Protein AF-A0A8K0GCI8-F1 (afdb_monomer_lite)

Organism: Ignelater luminosus (NCBI:txid2038154)

pLDDT: mean 89.88, std 12.25, range [42.22, 98.5]

Radius of gyration: 34.24 Å; chains: 1; bounding box: 60×87×83 Å

Sequence (168 aa):
MEEDDNELDPRIQIELEKLNTATDEINKLEIELDEANTTFRMILNESTRRLKVLSKKLGGCIERARPYYEAVEIAKKAQQECQRAAVIFQRANEIHAAAKETVALAEQRFMSNKHEWQFDNAWQEMLNHATIKVMEAENQKAESGREHQKRATLFNAAEQKVCMFTFS

InterPro domains:
  IPR007940 SH3-binding 5 [PF05276] (7-163)
  IPR007940 SH3-binding 5 [PTHR19423] (5-163)

Structure (mmCIF, N/CA/C/O backbone):
data_AF-A0A8K0GCI8-F1
#
_entry.id   AF-A0A8K0GCI8-F1
#
loop_
_atom_site.group_PDB
_atom_site.id
_atom_site.type_symbol
_atom_site.label_atom_id
_atom_site.label_alt_id
_atom_site.label_comp_id
_atom_site.label_asym_id
_atom_site.label_entity_id
_atom_site.label_seq_id
_atom_site.pdbx_PDB_ins_code
_atom_site.Cartn_x
_atom_site.Cartn_y
_atom_site.Cartn_z
_atom_site.occupancy
_atom_site.B_iso_or_equiv
_atom_site.auth_seq_id
_atom_site.auth_comp_id
_atom_site.auth_asym_id
_atom_site.auth_atom_id
_atom_site.pdbx_PDB_model_num
ATOM 1 N N . MET A 1 1 ? 16.063 67.998 36.746 1.00 42.22 1 MET A N 1
ATOM 2 C CA . MET A 1 1 ? 15.942 67.496 35.367 1.00 42.22 1 MET A CA 1
ATOM 3 C C . MET A 1 1 ? 16.614 66.142 35.368 1.00 42.22 1 MET A C 1
ATOM 5 O O . MET A 1 1 ? 17.816 66.072 35.184 1.00 42.22 1 MET A O 1
ATOM 9 N N . GLU A 1 2 ? 15.852 65.115 35.723 1.00 48.16 2 GLU A N 1
ATOM 10 C CA . GLU A 1 2 ? 16.235 63.711 35.555 1.00 48.16 2 GLU A CA 1
ATOM 11 C C . GLU A 1 2 ? 15.194 63.130 34.599 1.00 48.16 2 GLU A C 1
ATOM 13 O O . GLU A 1 2 ? 14.208 62.528 35.005 1.00 48.16 2 GLU A O 1
ATOM 18 N N . GLU A 1 3 ? 15.354 63.458 33.323 1.00 49.09 3 GLU A N 1
ATOM 19 C CA . GLU A 1 3 ? 14.625 62.846 32.216 1.00 49.09 3 GLU A CA 1
ATOM 20 C C . GLU A 1 3 ? 15.692 62.424 31.210 1.00 49.09 3 GLU A C 1
ATOM 22 O O . GLU A 1 3 ? 15.994 63.191 30.305 1.00 49.09 3 GLU A O 1
ATOM 27 N N . ASP A 1 4 ? 16.349 61.283 31.446 1.00 47.62 4 ASP A N 1
ATOM 28 C CA . ASP A 1 4 ? 17.069 60.585 30.363 1.00 47.62 4 ASP A CA 1
ATOM 29 C C . ASP A 1 4 ? 17.417 59.103 30.632 1.00 47.62 4 ASP A C 1
ATOM 31 O O . ASP A 1 4 ? 18.066 58.474 29.809 1.00 47.62 4 ASP A O 1
ATOM 35 N N . ASP A 1 5 ? 16.983 58.498 31.749 1.00 51.06 5 ASP A N 1
ATOM 36 C CA . ASP A 1 5 ? 17.323 57.091 32.073 1.00 51.06 5 ASP A CA 1
ATOM 37 C C . ASP A 1 5 ? 16.192 56.080 31.776 1.00 51.06 5 ASP A C 1
ATOM 39 O O . ASP A 1 5 ? 16.281 54.913 32.151 1.00 51.06 5 ASP A O 1
ATOM 43 N N . ASN A 1 6 ? 15.117 56.500 31.095 1.00 56.69 6 ASN A N 1
ATOM 44 C CA . ASN A 1 6 ? 13.926 55.663 30.857 1.00 56.69 6 ASN A CA 1
ATOM 45 C C . ASN A 1 6 ? 13.646 55.320 29.383 1.00 56.69 6 ASN A C 1
ATOM 47 O O . ASN A 1 6 ? 12.611 54.714 29.097 1.00 56.69 6 ASN A O 1
ATOM 51 N N . GLU A 1 7 ? 14.529 55.658 28.443 1.00 63.38 7 GLU A N 1
ATOM 52 C CA . GLU A 1 7 ? 14.345 55.265 27.042 1.00 63.38 7 GLU A CA 1
ATOM 53 C C . GLU A 1 7 ? 15.055 53.927 26.779 1.00 63.38 7 GLU A C 1
ATOM 55 O O . GLU A 1 7 ? 16.265 53.853 26.569 1.00 63.38 7 GLU A O 1
ATOM 60 N N . LEU A 1 8 ? 14.294 52.828 26.866 1.00 64.81 8 LEU A N 1
ATOM 61 C CA . LEU A 1 8 ? 14.757 51.499 26.456 1.00 64.81 8 LEU A CA 1
ATOM 62 C C . LEU A 1 8 ? 15.252 51.556 25.003 1.00 64.81 8 LEU A C 1
ATOM 64 O O . LEU A 1 8 ? 14.552 52.085 24.141 1.00 64.81 8 LEU A O 1
ATOM 68 N N . ASP A 1 9 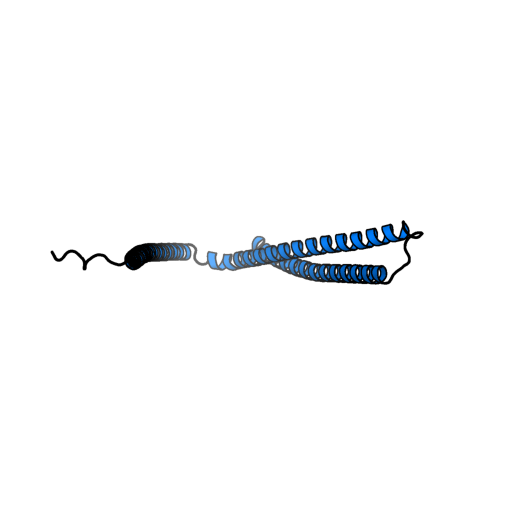? 16.423 50.966 24.722 1.00 82.81 9 ASP A N 1
ATOM 69 C CA . ASP A 1 9 ? 16.937 50.838 23.350 1.00 82.81 9 ASP A CA 1
ATOM 70 C C . ASP A 1 9 ? 15.818 50.278 22.446 1.00 82.81 9 ASP A C 1
ATOM 72 O O . ASP A 1 9 ? 15.274 49.206 22.752 1.00 82.81 9 ASP A O 1
ATOM 76 N N . PRO A 1 10 ? 15.477 50.952 21.331 1.00 84.88 10 PRO A N 1
ATOM 77 C CA . PRO A 1 10 ? 14.396 50.534 20.442 1.00 84.88 10 PRO A CA 1
ATOM 78 C C . PRO A 1 10 ? 14.485 49.068 19.996 1.00 84.88 10 PRO A C 1
ATOM 80 O O . PRO A 1 10 ? 13.467 48.426 19.748 1.00 84.88 10 PRO A O 1
ATOM 83 N N . ARG A 1 11 ? 15.693 48.494 19.915 1.00 86.75 11 ARG A N 1
ATOM 84 C CA . ARG A 1 11 ? 15.887 47.070 19.597 1.00 86.75 11 ARG A CA 1
ATOM 85 C C . ARG A 1 11 ? 15.437 46.157 20.732 1.00 86.75 11 ARG A C 1
ATOM 87 O O . ARG A 1 11 ? 14.829 45.127 20.467 1.00 86.75 11 ARG A O 1
ATOM 94 N N . ILE A 1 12 ? 15.717 46.532 21.980 1.00 87.38 12 ILE A N 1
ATOM 95 C CA . ILE A 1 12 ? 15.275 45.789 23.167 1.00 87.38 12 ILE A CA 1
ATOM 96 C C . ILE A 1 12 ? 13.749 45.850 23.266 1.00 87.38 12 ILE A C 1
ATOM 98 O O . ILE A 1 12 ? 13.118 44.830 23.527 1.00 87.38 12 ILE A O 1
ATOM 102 N N . GLN A 1 13 ? 13.151 47.008 22.978 1.00 88.81 13 GLN A N 1
ATOM 103 C CA . GLN A 1 13 ? 11.698 47.164 22.959 1.00 88.81 13 GLN A CA 1
ATOM 104 C C . GLN A 1 13 ? 11.025 46.242 21.928 1.00 88.81 13 GLN A C 1
ATOM 106 O O . GLN A 1 13 ? 10.083 45.532 22.274 1.00 88.81 13 GLN A O 1
ATOM 111 N N . ILE A 1 14 ? 11.552 46.172 20.700 1.00 91.31 14 ILE A N 1
ATOM 112 C CA . ILE A 1 14 ? 11.028 45.279 19.650 1.00 91.31 14 ILE A CA 1
ATOM 113 C C . ILE A 1 14 ? 11.101 43.804 20.072 1.00 91.31 14 ILE A C 1
ATOM 115 O O . ILE A 1 14 ? 10.159 43.045 19.844 1.00 91.31 14 ILE A O 1
ATOM 119 N N . GLU A 1 15 ? 12.210 43.366 20.672 1.00 93.50 15 GLU A N 1
ATOM 120 C CA . GLU A 1 15 ? 12.342 41.970 21.110 1.00 93.50 15 GLU A CA 1
ATOM 121 C C . GLU A 1 15 ? 11.429 41.641 22.302 1.00 93.50 15 GLU A C 1
ATOM 123 O O . GLU A 1 15 ? 10.885 40.539 22.366 1.00 93.50 15 GLU A O 1
ATOM 128 N N . LEU A 1 16 ? 11.182 42.595 23.206 1.00 93.94 16 LEU A N 1
ATOM 129 C CA . LEU A 1 16 ? 10.203 42.436 24.287 1.00 93.94 16 LEU A CA 1
ATOM 130 C C . LEU A 1 16 ? 8.766 42.349 23.754 1.00 93.94 16 LEU A C 1
ATOM 132 O O . LEU A 1 16 ? 7.991 41.521 24.227 1.00 93.94 16 LEU A O 1
ATOM 136 N N . GLU A 1 17 ? 8.411 43.142 22.742 1.00 94.75 17 GLU A N 1
ATOM 137 C CA . GLU A 1 17 ? 7.105 43.052 22.075 1.00 94.75 17 GLU A CA 1
ATOM 138 C C . GLU A 1 17 ? 6.907 41.692 21.392 1.00 94.75 17 GLU A C 1
ATOM 140 O O . GLU A 1 17 ? 5.842 41.080 21.522 1.00 94.75 17 GLU A O 1
ATOM 145 N N . LYS A 1 18 ? 7.946 41.167 20.729 1.00 95.69 18 LYS A N 1
ATOM 146 C CA . LYS A 1 18 ? 7.925 39.809 20.161 1.00 95.69 18 LYS A CA 1
ATOM 147 C C . LYS A 1 18 ? 7.781 38.741 21.239 1.00 95.69 18 LYS A C 1
ATOM 149 O O . LYS A 1 18 ? 7.009 37.807 21.050 1.00 95.69 18 LYS A O 1
ATOM 154 N N . LEU A 1 19 ? 8.498 38.871 22.358 1.00 96.62 19 LEU A N 1
ATOM 155 C CA . LEU A 1 19 ? 8.414 37.926 23.471 1.00 96.62 19 LEU A CA 1
ATOM 156 C C . LEU A 1 19 ? 7.010 37.911 24.085 1.00 96.62 19 LEU A C 1
ATOM 158 O O . LEU A 1 19 ? 6.462 36.836 24.323 1.00 96.62 19 LEU A O 1
ATOM 162 N N . ASN A 1 20 ? 6.416 39.085 24.302 1.00 95.69 20 ASN A N 1
ATOM 163 C CA . ASN A 1 20 ? 5.051 39.201 24.810 1.00 95.69 20 ASN A CA 1
ATOM 164 C C . ASN A 1 20 ? 4.049 38.582 23.828 1.00 95.69 20 ASN A C 1
ATOM 166 O O . ASN A 1 20 ? 3.241 37.754 24.234 1.00 95.69 20 ASN A O 1
ATOM 170 N N . THR A 1 21 ? 4.179 38.881 22.531 1.00 97.38 21 THR A N 1
ATOM 171 C CA . THR A 1 21 ? 3.330 38.289 21.481 1.00 97.38 21 THR A CA 1
ATOM 172 C C . THR A 1 21 ? 3.443 36.763 21.463 1.00 97.38 21 THR A C 1
ATOM 174 O O . THR A 1 21 ? 2.433 36.067 21.470 1.00 97.38 21 THR A O 1
ATOM 177 N N . ALA A 1 22 ? 4.666 36.226 21.502 1.00 97.44 22 ALA A N 1
ATOM 178 C CA . ALA A 1 22 ? 4.895 34.785 21.545 1.00 97.44 22 ALA A CA 1
ATOM 179 C C . ALA A 1 22 ? 4.334 34.148 22.828 1.00 97.44 22 ALA A C 1
ATOM 181 O O . ALA A 1 22 ? 3.818 33.036 22.789 1.00 97.44 22 ALA A O 1
ATOM 182 N N . THR A 1 23 ? 4.403 34.850 23.961 1.00 98.00 23 THR A N 1
ATOM 183 C CA . THR A 1 23 ? 3.828 34.385 25.232 1.00 98.00 23 THR A CA 1
ATOM 184 C C . THR A 1 23 ? 2.303 34.315 25.152 1.00 98.00 23 THR A C 1
ATOM 186 O O . THR A 1 23 ? 1.715 33.316 25.562 1.00 98.00 23 THR A O 1
ATOM 189 N N . ASP A 1 24 ? 1.659 35.325 24.567 1.00 97.81 24 ASP A N 1
ATOM 190 C CA . ASP A 1 24 ? 0.212 35.329 24.341 1.00 97.81 24 ASP A CA 1
ATOM 191 C C . ASP A 1 24 ? -0.216 34.212 23.377 1.00 97.81 24 ASP A C 1
ATOM 193 O O . ASP A 1 24 ? -1.222 33.538 23.611 1.00 97.81 24 ASP A O 1
ATOM 197 N N . GLU A 1 25 ? 0.569 33.963 22.324 1.00 98.12 25 GLU A N 1
ATOM 198 C CA . GLU A 1 25 ? 0.350 32.845 21.402 1.00 98.12 25 GLU A CA 1
ATOM 199 C C . GLU A 1 25 ? 0.479 31.486 22.098 1.00 98.12 25 GLU A C 1
ATOM 201 O O . GLU A 1 25 ? -0.372 30.621 21.892 1.00 98.12 25 GLU A O 1
ATOM 206 N N . ILE A 1 26 ? 1.494 31.300 22.950 1.00 98.19 26 ILE A N 1
ATOM 207 C CA . ILE A 1 26 ? 1.668 30.073 23.740 1.00 98.19 26 ILE A CA 1
ATOM 208 C C . ILE A 1 26 ? 0.455 29.856 24.643 1.00 98.19 26 ILE A C 1
ATOM 210 O O . ILE A 1 26 ? -0.169 28.800 24.568 1.00 98.19 26 ILE A O 1
ATOM 214 N N . ASN A 1 27 ? 0.069 30.866 25.427 1.00 97.75 27 ASN A N 1
ATOM 215 C CA . ASN A 1 27 ? -1.073 30.771 26.338 1.00 97.75 27 ASN A CA 1
ATOM 216 C C . ASN A 1 27 ? -2.367 30.429 25.585 1.00 97.75 27 ASN A C 1
ATOM 218 O O . ASN A 1 27 ? -3.168 29.609 26.035 1.00 97.75 27 ASN A O 1
ATOM 222 N N . LYS A 1 28 ? -2.572 31.034 24.411 1.00 98.38 28 LYS A N 1
ATOM 223 C CA . LYS A 1 28 ? -3.721 30.734 23.556 1.00 98.38 28 LYS A CA 1
ATOM 224 C C . LYS A 1 28 ? -3.701 29.283 23.070 1.00 98.38 28 LYS A C 1
ATOM 226 O O . LYS A 1 28 ? -4.722 28.605 23.159 1.00 98.38 28 LYS A O 1
ATOM 231 N N . LEU A 1 29 ? -2.564 28.804 22.566 1.00 98.38 29 LEU A N 1
ATOM 232 C CA . LEU A 1 29 ? -2.425 27.427 22.085 1.00 98.38 29 LEU A CA 1
ATOM 233 C C . LEU A 1 29 ? -2.590 26.401 23.211 1.00 98.38 29 LEU A C 1
ATOM 235 O O . LEU A 1 29 ? -3.149 25.333 22.975 1.00 98.38 29 LEU A O 1
ATOM 239 N N . GLU A 1 30 ? -2.143 26.715 24.427 1.00 98.44 30 GLU A N 1
ATOM 240 C CA . GLU A 1 30 ? -2.360 25.869 25.605 1.00 98.44 30 GLU A CA 1
ATOM 241 C C . GLU A 1 30 ? -3.852 25.725 25.926 1.00 98.44 30 GLU A C 1
ATOM 243 O O . GLU A 1 30 ? -4.332 24.606 26.112 1.00 98.44 30 GLU A O 1
ATOM 248 N N . ILE A 1 31 ? -4.608 26.828 25.895 1.00 98.31 31 ILE A N 1
ATOM 249 C CA . ILE A 1 31 ? -6.065 26.804 26.091 1.00 98.31 31 ILE A CA 1
ATOM 250 C C . ILE A 1 31 ? -6.745 25.982 24.989 1.00 98.31 31 ILE A C 1
ATOM 252 O O . ILE A 1 31 ? -7.542 25.092 25.288 1.00 98.31 31 ILE A O 1
ATOM 256 N N . GLU A 1 32 ? -6.410 26.228 23.720 1.00 98.38 32 GLU A N 1
ATOM 257 C CA . GLU A 1 32 ? -6.982 25.483 22.589 1.00 98.38 32 GLU A CA 1
ATOM 258 C C . GLU A 1 32 ? -6.671 23.979 22.680 1.00 98.38 32 GLU A C 1
ATOM 260 O O . GLU A 1 32 ? -7.531 23.137 22.398 1.00 98.38 32 GLU A O 1
ATOM 265 N N . LEU A 1 33 ? -5.461 23.618 23.116 1.00 98.44 33 LEU A N 1
ATOM 266 C CA . LEU A 1 33 ? -5.058 22.232 23.331 1.00 98.44 33 LEU A CA 1
ATOM 267 C C . LEU A 1 33 ? -5.863 21.577 24.460 1.00 98.44 33 LEU A C 1
ATOM 269 O O . LEU A 1 33 ? -6.310 20.435 24.311 1.00 98.44 33 LEU A O 1
ATOM 273 N N . ASP A 1 34 ? -6.067 22.273 25.575 1.00 98.44 34 ASP A N 1
ATOM 274 C CA . ASP A 1 34 ? -6.846 21.769 26.706 1.00 98.44 34 ASP A CA 1
ATOM 275 C C . ASP A 1 34 ? -8.329 21.597 26.354 1.00 98.44 34 ASP A C 1
ATOM 277 O O . ASP A 1 34 ? -8.939 20.571 26.692 1.00 98.44 34 ASP A O 1
ATOM 281 N N . GLU A 1 35 ? -8.905 22.534 25.604 1.00 98.25 35 GLU A N 1
ATOM 282 C CA . GLU A 1 35 ? -10.265 22.430 25.072 1.00 98.25 35 GLU A CA 1
ATOM 283 C C . GLU A 1 35 ? -10.403 21.251 24.097 1.00 98.25 35 GLU A C 1
ATOM 285 O O . GLU A 1 35 ? -11.338 20.442 24.213 1.00 98.25 35 GLU A O 1
ATOM 290 N N . ALA A 1 36 ? -9.450 21.089 23.174 1.00 98.38 36 ALA A N 1
ATOM 291 C CA . ALA A 1 36 ? -9.422 19.979 22.226 1.00 98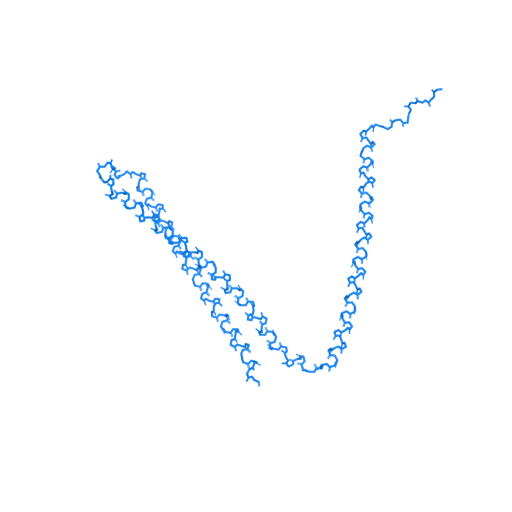.38 36 ALA A CA 1
ATOM 292 C C . ALA A 1 36 ? -9.278 18.627 22.941 1.00 98.38 36 ALA A C 1
ATOM 294 O O . ALA A 1 36 ? -10.010 17.679 22.641 1.00 98.38 36 ALA A O 1
ATOM 295 N N . ASN A 1 37 ? -8.393 18.536 23.935 1.00 98.38 37 ASN A N 1
ATOM 296 C CA . ASN A 1 37 ? -8.198 17.333 24.742 1.00 98.38 37 ASN A CA 1
ATOM 297 C C . ASN A 1 37 ? -9.439 16.987 25.567 1.00 98.38 37 ASN A C 1
ATOM 299 O O . ASN A 1 37 ? -9.826 15.816 25.649 1.00 98.38 37 ASN A O 1
ATOM 303 N N . THR A 1 38 ? -10.086 17.987 26.162 1.00 98.44 38 THR A N 1
ATOM 304 C CA . THR A 1 38 ? -11.330 17.805 26.918 1.00 98.44 38 THR A CA 1
ATOM 305 C C . THR A 1 38 ? -12.437 17.287 26.007 1.00 98.44 38 THR A C 1
ATOM 307 O O . THR A 1 38 ? -13.088 16.284 26.320 1.00 98.44 38 THR A O 1
ATOM 310 N N . THR A 1 39 ? -12.588 17.899 24.834 1.00 98.38 39 THR A N 1
ATOM 311 C CA . THR A 1 39 ? -13.557 17.487 23.814 1.00 98.38 39 THR A CA 1
ATOM 312 C C . THR A 1 39 ? -13.284 16.064 23.329 1.00 98.38 39 THR A C 1
ATOM 314 O O . THR A 1 39 ? -14.194 15.232 23.300 1.00 98.38 39 THR A O 1
ATOM 317 N N . PHE A 1 40 ? -12.025 15.732 23.032 1.00 98.31 40 PHE A N 1
ATOM 318 C CA . PHE A 1 40 ? -11.616 14.386 22.634 1.00 98.31 40 PHE A CA 1
ATOM 319 C C . PHE A 1 40 ? -11.973 13.345 23.701 1.00 98.31 40 PHE A C 1
ATOM 321 O O . PHE A 1 40 ? -12.593 12.326 23.390 1.00 98.31 40 PHE A O 1
ATOM 328 N N . ARG A 1 41 ? -11.645 13.608 24.974 1.00 98.50 41 ARG A N 1
ATOM 329 C CA . ARG A 1 41 ? -11.972 12.707 26.092 1.00 98.50 41 ARG A CA 1
ATOM 330 C C . ARG A 1 41 ? -13.478 12.518 26.246 1.00 98.50 41 ARG A C 1
ATOM 332 O O . ARG A 1 41 ? -13.930 11.392 26.460 1.00 98.50 41 ARG A O 1
ATOM 339 N N . MET A 1 42 ? -14.258 13.590 26.120 1.00 98.31 42 MET A N 1
ATOM 340 C CA . MET A 1 42 ? -15.719 13.529 26.180 1.00 98.31 42 MET A CA 1
ATOM 341 C C . MET A 1 42 ? -16.285 12.648 25.058 1.00 98.31 42 MET A C 1
ATOM 343 O O . MET A 1 42 ? -17.025 11.702 25.342 1.00 98.31 42 MET A O 1
ATOM 347 N N . ILE A 1 43 ? -15.881 12.892 23.807 1.00 98.25 43 ILE A N 1
ATOM 348 C CA . ILE A 1 43 ? -16.325 12.124 22.633 1.00 98.25 43 ILE A CA 1
ATOM 349 C C . ILE A 1 43 ? -15.907 10.656 22.747 1.00 98.25 43 ILE A C 1
ATOM 351 O O . ILE A 1 43 ? -16.708 9.762 22.457 1.00 98.25 43 ILE A O 1
ATOM 355 N N . LEU A 1 44 ? -14.680 10.381 23.195 1.00 98.19 44 LEU A N 1
ATOM 356 C CA . LEU A 1 44 ? -14.174 9.023 23.386 1.00 98.19 44 LEU A CA 1
ATOM 357 C C . LEU A 1 44 ? -15.009 8.262 24.421 1.00 98.19 44 LEU A C 1
ATOM 359 O O . LEU A 1 44 ? -15.428 7.126 24.172 1.00 98.19 44 LEU A O 1
ATOM 363 N N . ASN A 1 45 ? -15.285 8.889 25.566 1.00 98.25 45 ASN A N 1
ATOM 364 C CA . ASN A 1 45 ? -16.087 8.298 26.633 1.00 98.25 45 ASN A CA 1
ATOM 365 C C . ASN A 1 45 ? -17.524 8.035 26.177 1.00 98.25 45 ASN A C 1
ATOM 367 O O . ASN A 1 45 ? -18.061 6.944 26.398 1.00 98.25 45 ASN A O 1
ATOM 371 N N . GLU A 1 46 ? -18.140 9.007 25.506 1.00 97.94 46 GLU A N 1
ATOM 372 C CA . GLU A 1 46 ? -19.490 8.870 24.976 1.00 97.94 46 GLU A CA 1
ATOM 373 C C . GLU A 1 46 ? -19.575 7.763 23.918 1.00 97.94 46 GLU A C 1
ATOM 375 O O . GLU A 1 46 ? -20.427 6.874 24.015 1.00 97.94 46 GLU A O 1
ATOM 380 N N . SER A 1 47 ? -18.662 7.763 22.948 1.00 97.88 47 SER A N 1
ATOM 381 C CA . SER A 1 47 ? -18.599 6.756 21.884 1.00 97.88 47 SER A CA 1
ATOM 382 C C . SER A 1 47 ? -18.387 5.360 22.463 1.00 97.88 47 SER A C 1
ATOM 384 O O . SER A 1 47 ? -19.113 4.427 22.123 1.00 97.88 47 SER A O 1
ATOM 386 N N . THR A 1 48 ? -17.470 5.221 23.425 1.00 97.69 48 THR A N 1
ATOM 387 C CA . THR A 1 48 ? -17.217 3.956 24.128 1.00 97.69 48 THR A CA 1
ATOM 388 C C . THR A 1 48 ? -18.457 3.475 24.880 1.00 97.69 48 THR A C 1
ATOM 390 O O . THR A 1 48 ? -18.800 2.291 24.827 1.00 97.69 48 THR A O 1
ATOM 393 N N . ARG A 1 49 ? -19.172 4.375 25.569 1.00 97.50 49 ARG A N 1
ATOM 394 C CA . ARG A 1 49 ? -20.422 4.038 26.263 1.00 97.50 49 ARG A CA 1
ATOM 395 C C . ARG A 1 49 ? -21.489 3.565 25.276 1.00 97.50 49 ARG A C 1
ATOM 397 O O . ARG A 1 49 ? -22.110 2.528 25.519 1.00 97.50 49 ARG A O 1
ATOM 404 N N . ARG A 1 50 ? -21.686 4.284 24.168 1.00 96.94 50 ARG A N 1
ATOM 405 C CA . ARG A 1 50 ? -22.643 3.921 23.109 1.00 96.94 50 ARG A CA 1
ATOM 406 C C . ARG A 1 50 ? -22.305 2.554 22.504 1.00 96.94 50 ARG A C 1
ATOM 408 O O . ARG A 1 50 ? -23.188 1.701 22.420 1.00 96.94 50 ARG A O 1
ATOM 415 N N . LEU A 1 51 ? -21.032 2.300 22.191 1.00 94.50 51 LEU A N 1
ATOM 416 C CA . LEU A 1 51 ? -20.556 1.008 21.685 1.00 94.50 51 LEU A CA 1
ATOM 417 C C . LEU A 1 51 ? -20.810 -0.134 22.673 1.00 94.50 51 LEU A C 1
ATOM 419 O O . LEU A 1 51 ? -21.313 -1.179 22.270 1.00 94.50 51 LEU A O 1
ATOM 423 N N . LYS A 1 52 ? -20.550 0.062 23.973 1.00 94.06 52 LYS A N 1
ATOM 424 C CA . LYS A 1 52 ? -20.847 -0.948 25.006 1.00 94.06 52 LYS A CA 1
ATOM 425 C C . LYS A 1 52 ? -22.338 -1.286 25.073 1.00 94.06 52 LYS A C 1
ATOM 427 O O . LYS A 1 52 ? -22.693 -2.454 25.216 1.00 94.06 52 LYS A O 1
ATOM 432 N N . VAL A 1 53 ? -23.215 -0.285 24.971 1.00 95.31 53 VAL A N 1
ATOM 433 C CA . VAL A 1 53 ? -24.672 -0.504 24.960 1.00 95.31 53 VAL A CA 1
ATOM 434 C C . VAL A 1 53 ? -25.097 -1.287 23.717 1.00 95.31 53 VAL A C 1
ATOM 436 O O . VAL A 1 53 ? -25.859 -2.245 23.839 1.00 95.31 53 VAL A O 1
ATOM 439 N N . LEU A 1 54 ? -24.594 -0.919 22.537 1.00 92.19 54 LEU A N 1
ATOM 440 C CA . LEU A 1 54 ? -24.890 -1.619 21.283 1.00 92.19 54 LEU A CA 1
ATOM 441 C C . LEU A 1 54 ? -24.361 -3.055 21.290 1.00 92.19 54 LEU A C 1
ATOM 443 O O . LEU A 1 54 ? -25.094 -3.973 20.938 1.00 92.19 54 LEU A O 1
ATOM 447 N N . SER A 1 55 ? -23.133 -3.263 21.764 1.00 90.50 55 SER A N 1
ATOM 448 C CA . SER A 1 55 ? -22.518 -4.587 21.886 1.00 90.50 55 SER A CA 1
ATOM 449 C C . SER A 1 55 ? -23.346 -5.519 22.772 1.00 90.50 55 SER A C 1
ATOM 451 O O . SER A 1 55 ? -23.629 -6.645 22.371 1.00 90.50 55 SER A O 1
ATOM 453 N N . LYS A 1 56 ? -23.841 -5.035 23.921 1.00 91.06 56 LYS A N 1
ATOM 454 C CA . LYS A 1 56 ? -24.749 -5.814 24.780 1.00 91.06 56 LYS A CA 1
ATOM 455 C C . LYS A 1 56 ? -26.076 -6.159 24.096 1.00 91.06 56 LYS A C 1
ATOM 457 O O . LYS A 1 56 ? -26.580 -7.255 24.301 1.00 91.06 56 LYS A O 1
ATOM 462 N N . LYS A 1 57 ? -26.644 -5.238 23.307 1.00 91.81 57 LYS A N 1
ATOM 463 C CA . LYS A 1 57 ? -27.911 -5.455 22.580 1.00 91.81 57 LYS A CA 1
ATOM 464 C C . LYS A 1 57 ? -27.771 -6.473 21.447 1.00 91.81 57 LYS A C 1
ATOM 466 O O . LYS A 1 57 ? -28.667 -7.280 21.243 1.00 91.81 57 LYS A O 1
ATOM 471 N N . LEU A 1 58 ? -26.672 -6.397 20.701 1.00 88.56 58 LEU A N 1
ATOM 472 C CA . LEU A 1 58 ? -26.411 -7.236 19.531 1.00 88.56 58 LEU A CA 1
ATOM 473 C C . LEU A 1 58 ? -25.871 -8.624 19.925 1.00 88.56 58 LEU A C 1
ATOM 475 O O . LEU A 1 58 ? -26.152 -9.618 19.256 1.00 88.56 58 LEU A O 1
ATOM 479 N N . GLY A 1 59 ? -25.141 -8.724 21.040 1.00 86.94 59 GLY A N 1
ATOM 480 C CA . GLY A 1 59 ? -24.655 -9.996 21.569 1.00 86.94 59 GLY A CA 1
ATOM 481 C C . GLY A 1 59 ? -23.823 -10.776 20.543 1.00 86.94 59 GLY A C 1
ATOM 482 O O . GLY A 1 59 ? -22.943 -10.226 19.883 1.00 86.94 59 GLY A O 1
ATOM 483 N N . GLY A 1 60 ? -24.114 -12.070 20.382 1.00 87.94 60 GLY A N 1
ATOM 484 C CA . GLY A 1 60 ? -23.330 -12.978 19.536 1.00 87.94 60 GLY A CA 1
ATOM 485 C C . GLY A 1 60 ? -23.461 -12.775 18.020 1.00 87.94 60 GLY A C 1
ATOM 486 O O . GLY A 1 60 ? -22.750 -13.438 17.267 1.00 87.94 60 GLY A O 1
ATOM 487 N N . CYS A 1 61 ? -24.349 -11.903 17.517 1.00 89.44 61 CYS A N 1
ATOM 488 C CA . CYS A 1 61 ? -24.393 -11.630 16.071 1.00 89.44 61 CYS A CA 1
ATOM 489 C C . CYS A 1 61 ? -23.160 -10.854 15.582 1.00 89.44 61 CYS A C 1
ATOM 491 O O . CYS A 1 61 ? -22.750 -11.055 14.443 1.00 89.44 61 CYS A O 1
ATOM 493 N N . ILE A 1 62 ? -22.523 -10.060 16.453 1.00 88.25 62 ILE A N 1
ATOM 494 C CA . ILE A 1 62 ? -21.265 -9.367 16.141 1.00 88.25 62 ILE A CA 1
ATOM 495 C C . ILE A 1 62 ? -20.159 -10.388 15.864 1.00 88.25 62 ILE A C 1
ATOM 497 O O . ILE A 1 62 ? -19.508 -10.314 14.829 1.00 88.25 62 ILE A O 1
ATOM 501 N N . GLU A 1 63 ? -19.992 -11.379 16.743 1.00 87.50 63 GLU A N 1
ATOM 502 C CA . GLU A 1 63 ? -18.956 -12.408 16.579 1.00 87.50 63 GLU A CA 1
ATOM 503 C C . GLU A 1 63 ? -19.198 -13.296 15.355 1.00 87.50 63 GLU A C 1
ATOM 505 O O . GLU A 1 63 ? -18.251 -13.690 14.684 1.00 87.50 63 GLU A O 1
ATOM 510 N N . ARG A 1 64 ? -20.464 -13.554 15.004 1.00 89.62 64 ARG A N 1
ATOM 511 C CA . ARG A 1 64 ? -20.804 -14.297 13.780 1.00 89.62 64 ARG A CA 1
ATOM 512 C C . ARG A 1 64 ? -20.541 -13.502 12.501 1.00 89.62 64 ARG A C 1
ATOM 514 O O . ARG A 1 64 ? -20.156 -14.094 11.501 1.00 89.62 64 ARG A O 1
ATOM 521 N N . ALA A 1 65 ? -20.738 -12.184 12.521 1.00 91.31 65 ALA A N 1
ATOM 522 C CA . ALA A 1 65 ? -20.505 -11.326 11.360 1.00 91.31 65 ALA A CA 1
ATOM 523 C C . ALA A 1 65 ? -19.034 -10.899 11.207 1.00 91.31 65 ALA A C 1
ATOM 525 O O . ALA A 1 65 ? -18.616 -10.519 10.114 1.00 91.31 65 ALA A O 1
ATOM 526 N N . ARG A 1 66 ? -18.237 -10.958 12.282 1.00 91.75 66 ARG A N 1
ATOM 527 C CA . ARG A 1 66 ? -16.830 -10.530 12.309 1.00 91.75 66 ARG A CA 1
ATOM 528 C C . ARG A 1 66 ? -15.979 -11.149 11.181 1.00 91.75 66 ARG A C 1
ATOM 530 O O . ARG A 1 66 ? -15.342 -10.367 10.476 1.00 91.75 66 ARG A O 1
ATOM 537 N N . PRO A 1 67 ? -16.011 -12.472 10.909 1.00 93.62 67 PRO A N 1
ATOM 538 C CA . PRO A 1 67 ? -15.197 -13.070 9.845 1.00 93.62 67 PRO A CA 1
ATOM 539 C C . PRO A 1 67 ? -15.502 -12.521 8.445 1.00 93.62 67 PRO A C 1
ATOM 541 O O . PRO A 1 67 ? -14.589 -12.373 7.633 1.00 93.62 67 PRO A O 1
ATOM 544 N N . TYR A 1 68 ? -16.768 -12.183 8.170 1.00 94.62 68 TYR A N 1
ATOM 545 C CA . TYR A 1 68 ? -17.169 -11.557 6.909 1.00 94.62 68 TYR A CA 1
ATOM 546 C C . TYR A 1 68 ? -16.540 -10.169 6.763 1.00 94.62 68 TYR A C 1
ATOM 548 O O . TYR A 1 68 ? -15.884 -9.892 5.762 1.00 94.62 68 TYR A O 1
ATOM 556 N N . TYR A 1 69 ? -16.687 -9.307 7.773 1.00 95.31 69 TYR A N 1
ATOM 557 C CA . TYR A 1 69 ? -16.138 -7.951 7.717 1.00 95.31 69 TYR A CA 1
ATOM 558 C C . TYR A 1 69 ? -14.605 -7.940 7.671 1.00 95.31 69 TYR A C 1
ATOM 560 O O . TYR A 1 69 ? -14.029 -7.142 6.934 1.00 95.31 69 TYR A O 1
ATOM 568 N N . GLU A 1 70 ? -13.941 -8.858 8.377 1.00 95.25 70 GLU A N 1
ATOM 569 C CA . GLU A 1 70 ? -12.490 -9.049 8.272 1.00 95.25 70 GLU A CA 1
ATOM 570 C C . GLU A 1 70 ? -12.075 -9.481 6.856 1.00 95.25 70 GLU A C 1
ATOM 572 O O . GLU A 1 70 ? -11.107 -8.951 6.306 1.00 95.25 70 GLU A O 1
ATOM 577 N N . ALA A 1 71 ? -12.816 -10.401 6.226 1.00 95.62 71 ALA A N 1
ATOM 578 C CA . ALA A 1 71 ? -12.563 -10.802 4.843 1.00 95.62 71 ALA A CA 1
ATOM 579 C C . ALA A 1 71 ? -12.751 -9.631 3.863 1.00 95.62 71 ALA A C 1
ATOM 581 O O . ALA A 1 71 ? -11.905 -9.436 2.991 1.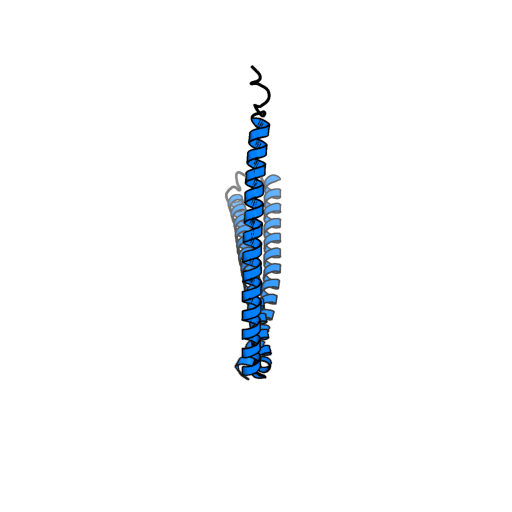00 95.62 71 ALA A O 1
ATOM 582 N N . VAL A 1 72 ? -13.801 -8.820 4.041 1.00 96.69 72 VAL A N 1
ATOM 583 C CA . VAL A 1 72 ? -14.054 -7.615 3.230 1.00 96.69 72 VAL A CA 1
ATOM 584 C C . VAL A 1 72 ? -12.917 -6.606 3.380 1.00 96.69 72 VAL A C 1
ATOM 586 O O . VAL A 1 72 ? -12.465 -6.030 2.391 1.00 96.69 72 VAL A O 1
ATOM 589 N N . GLU A 1 73 ? -12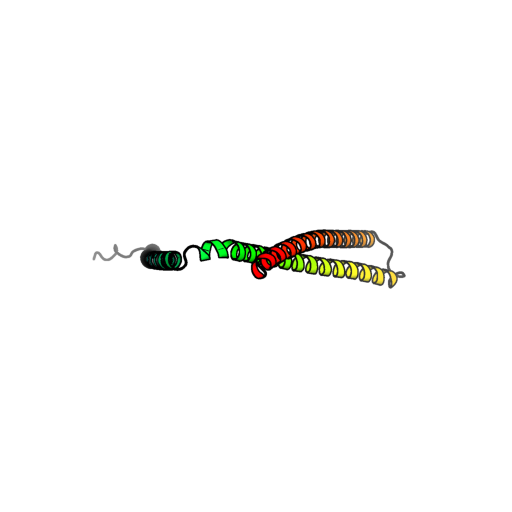.409 -6.399 4.596 1.00 96.81 73 GLU A N 1
ATOM 590 C CA . GLU A 1 73 ? -11.295 -5.478 4.823 1.00 96.81 73 GLU A CA 1
ATOM 591 C C . GLU A 1 73 ? -10.003 -5.964 4.147 1.00 96.81 73 GLU A C 1
ATOM 593 O O . GLU A 1 73 ? -9.286 -5.170 3.530 1.00 96.81 73 GLU A O 1
ATOM 598 N N . ILE A 1 74 ? -9.723 -7.270 4.205 1.00 96.75 74 ILE A N 1
ATOM 599 C CA . ILE A 1 74 ? -8.586 -7.884 3.505 1.00 96.75 74 ILE A CA 1
ATOM 600 C C . ILE A 1 74 ? -8.741 -7.734 1.988 1.00 96.75 74 ILE A C 1
ATOM 602 O O . ILE A 1 74 ? -7.787 -7.325 1.324 1.00 96.75 74 ILE A O 1
ATOM 606 N N . ALA A 1 75 ? -9.924 -8.019 1.440 1.00 96.88 75 ALA A N 1
ATOM 607 C CA . ALA A 1 75 ? -10.192 -7.899 0.010 1.00 96.88 75 ALA A CA 1
ATOM 608 C C . ALA A 1 75 ? -10.036 -6.455 -0.479 1.00 96.88 75 ALA A C 1
ATOM 610 O O . ALA A 1 75 ? -9.353 -6.213 -1.473 1.00 96.88 75 ALA A O 1
ATOM 611 N N . LYS A 1 76 ? -10.538 -5.476 0.284 1.00 97.62 76 LYS A N 1
ATOM 612 C CA . LYS A 1 76 ? -10.361 -4.047 -0.009 1.00 97.62 76 LYS A CA 1
ATOM 613 C C . LYS A 1 76 ? -8.886 -3.635 -0.028 1.00 97.62 76 LYS A C 1
ATOM 615 O O . LYS A 1 76 ? -8.464 -2.920 -0.934 1.00 97.62 76 LYS A O 1
ATOM 620 N N . LYS A 1 77 ? -8.083 -4.097 0.939 1.00 97.50 77 LYS A N 1
ATOM 621 C CA . LYS A 1 77 ? -6.628 -3.849 0.949 1.00 97.50 77 LYS A CA 1
ATOM 622 C C . LYS A 1 77 ? -5.956 -4.495 -0.265 1.00 97.50 77 LYS A C 1
ATOM 624 O O . LYS A 1 77 ? -5.189 -3.836 -0.961 1.00 97.50 77 LYS A O 1
ATOM 629 N N . ALA A 1 78 ? -6.280 -5.753 -0.567 1.00 97.00 78 ALA A N 1
ATOM 630 C CA . ALA A 1 78 ? -5.731 -6.461 -1.721 1.00 97.00 78 ALA A CA 1
ATOM 631 C C . ALA A 1 78 ? -6.102 -5.785 -3.055 1.00 97.00 78 ALA A C 1
ATOM 633 O O . ALA A 1 78 ? -5.253 -5.682 -3.939 1.00 97.00 78 ALA A O 1
ATOM 634 N N . GLN A 1 79 ? -7.324 -5.259 -3.175 1.00 97.56 79 GLN A N 1
ATOM 635 C CA . GLN A 1 79 ? -7.783 -4.489 -4.330 1.00 97.56 79 GLN A CA 1
ATOM 636 C C . GLN A 1 79 ? -6.937 -3.229 -4.537 1.00 97.56 79 GLN A C 1
ATOM 638 O O . GLN A 1 79 ? -6.468 -2.982 -5.646 1.00 97.56 79 GLN A O 1
ATOM 643 N N . GLN A 1 80 ? -6.715 -2.447 -3.475 1.00 98.19 80 GLN A N 1
ATOM 644 C CA . GLN A 1 80 ? -5.916 -1.219 -3.537 1.00 98.19 80 GLN A CA 1
ATOM 645 C C . GLN A 1 80 ? -4.466 -1.504 -3.947 1.00 98.19 80 GLN A C 1
ATOM 647 O O . GLN A 1 80 ? -3.916 -0.809 -4.802 1.00 98.19 80 GLN A O 1
ATOM 652 N N . GLU A 1 81 ? -3.855 -2.549 -3.384 1.00 97.56 81 GLU A N 1
ATOM 653 C CA . GLU A 1 81 ? -2.508 -2.979 -3.771 1.00 97.56 81 GLU A CA 1
ATOM 654 C C . GLU A 1 81 ? -2.457 -3.460 -5.230 1.00 97.56 81 GLU A C 1
ATOM 656 O O . GLU A 1 81 ? -1.526 -3.121 -5.961 1.00 97.56 81 GLU A O 1
ATOM 661 N N . CYS A 1 82 ? -3.472 -4.203 -5.684 1.00 97.81 82 CYS A N 1
ATOM 662 C CA . CYS A 1 82 ? -3.584 -4.645 -7.073 1.00 97.81 82 CYS A CA 1
ATOM 663 C C . CYS A 1 82 ? -3.717 -3.462 -8.037 1.00 97.81 82 CYS A C 1
ATOM 665 O O . CYS A 1 82 ? -3.010 -3.413 -9.039 1.00 97.81 82 CYS A O 1
ATOM 667 N N . GLN A 1 83 ? -4.570 -2.484 -7.722 1.00 97.94 83 GLN A N 1
ATOM 668 C CA . GLN A 1 83 ? -4.736 -1.267 -8.520 1.00 97.94 83 GLN A CA 1
ATOM 669 C C . GLN A 1 83 ? -3.436 -0.465 -8.590 1.00 97.94 83 GLN A C 1
ATOM 671 O O . GLN A 1 83 ? -3.034 -0.035 -9.670 1.00 97.94 83 GLN A O 1
ATOM 676 N N . ARG A 1 84 ? -2.730 -0.310 -7.463 1.00 98.19 84 ARG A N 1
ATOM 677 C CA . ARG A 1 84 ? -1.427 0.367 -7.442 1.00 98.19 84 ARG A CA 1
ATOM 678 C C . ARG A 1 84 ? -0.411 -0.355 -8.329 1.00 98.19 84 ARG A C 1
ATOM 680 O O . ARG A 1 84 ? 0.264 0.293 -9.125 1.00 98.19 84 ARG A O 1
ATOM 687 N N . ALA A 1 85 ? -0.326 -1.681 -8.230 1.00 97.38 85 ALA A N 1
ATOM 688 C CA . ALA A 1 85 ? 0.560 -2.481 -9.071 1.00 97.38 85 ALA A CA 1
ATOM 689 C C . ALA A 1 85 ? 0.179 -2.404 -10.562 1.00 97.38 85 ALA A C 1
ATOM 691 O O . ALA A 1 85 ? 1.064 -2.315 -11.410 1.00 97.38 85 ALA A O 1
ATOM 692 N N . ALA A 1 86 ? -1.119 -2.360 -10.884 1.00 97.88 86 ALA A N 1
ATOM 693 C CA . ALA A 1 86 ? -1.614 -2.194 -12.250 1.00 97.88 86 ALA A CA 1
ATOM 694 C C . ALA A 1 86 ? -1.176 -0.855 -12.860 1.00 97.88 86 ALA A C 1
ATOM 696 O O . ALA A 1 86 ? -0.678 -0.830 -13.983 1.00 97.88 86 ALA A O 1
ATOM 697 N N . VAL A 1 87 ? -1.289 0.244 -12.105 1.00 98.25 87 VAL A N 1
ATOM 698 C CA . VAL A 1 87 ? -0.846 1.582 -12.539 1.00 98.25 87 VAL A CA 1
ATOM 699 C C . VAL A 1 87 ? 0.661 1.604 -12.805 1.00 98.25 87 VAL A C 1
ATOM 701 O O . VAL A 1 87 ? 1.108 2.156 -13.809 1.00 98.25 87 VAL A O 1
ATOM 704 N N . ILE A 1 88 ? 1.459 0.973 -11.937 1.00 97.81 88 ILE A N 1
ATOM 705 C CA . ILE A 1 88 ? 2.915 0.869 -12.126 1.00 97.81 88 ILE A CA 1
ATOM 706 C C . ILE A 1 88 ? 3.238 0.065 -13.390 1.00 97.81 88 ILE A C 1
ATOM 708 O O . ILE A 1 88 ? 4.059 0.501 -14.194 1.00 97.81 88 ILE A O 1
ATOM 712 N N . PHE A 1 89 ? 2.574 -1.076 -13.593 1.00 98.00 89 PHE A N 1
ATOM 713 C CA . PHE A 1 89 ? 2.757 -1.892 -14.792 1.00 98.00 89 PHE A CA 1
ATOM 714 C C . PHE A 1 89 ? 2.343 -1.146 -16.065 1.00 98.00 89 PHE A C 1
ATOM 716 O O . PHE A 1 89 ? 3.053 -1.200 -17.068 1.00 98.00 89 PHE A O 1
ATOM 723 N N . GLN A 1 90 ? 1.231 -0.409 -16.040 1.00 97.81 90 GLN A N 1
ATOM 724 C CA . GLN A 1 90 ? 0.803 0.419 -17.165 1.00 97.81 90 GLN A CA 1
ATOM 725 C C . GLN A 1 90 ? 1.864 1.473 -17.505 1.00 97.81 90 GLN A C 1
ATOM 727 O O . GLN A 1 90 ? 2.296 1.561 -18.652 1.00 97.81 90 GLN A O 1
ATOM 732 N N . ARG A 1 91 ? 2.365 2.199 -16.501 1.00 97.81 91 ARG A N 1
ATOM 733 C CA . ARG A 1 91 ? 3.429 3.189 -16.698 1.00 97.81 91 ARG A CA 1
ATOM 734 C C . ARG A 1 91 ? 4.710 2.559 -17.253 1.00 97.81 91 ARG A C 1
ATOM 736 O O . ARG A 1 91 ? 5.337 3.127 -18.142 1.00 97.81 91 ARG A O 1
ATOM 743 N N . ALA A 1 92 ? 5.103 1.384 -16.760 1.00 97.25 92 ALA A N 1
ATOM 744 C CA . ALA A 1 92 ? 6.265 0.662 -17.278 1.00 97.25 92 ALA A CA 1
ATOM 745 C C . ALA A 1 92 ? 6.071 0.232 -18.745 1.00 97.25 92 ALA A C 1
ATOM 747 O O . ALA A 1 92 ? 7.008 0.311 -19.537 1.00 97.25 92 ALA A O 1
ATOM 748 N N . ASN A 1 93 ? 4.851 -0.159 -19.137 1.00 97.00 93 ASN A N 1
ATOM 749 C CA . ASN A 1 93 ? 4.517 -0.429 -20.539 1.00 97.00 93 ASN A CA 1
ATOM 750 C C . ASN A 1 93 ? 4.646 0.820 -21.419 1.00 97.00 93 ASN A C 1
ATOM 752 O O . ASN A 1 93 ? 5.212 0.727 -22.506 1.00 97.00 93 ASN A O 1
ATOM 756 N N . GLU A 1 94 ? 4.150 1.969 -20.958 1.00 97.44 94 GLU A N 1
ATOM 757 C CA . GLU A 1 94 ? 4.229 3.241 -21.689 1.00 97.44 94 GLU A CA 1
ATOM 758 C C . GLU A 1 94 ? 5.685 3.688 -21.888 1.00 97.44 94 GLU A C 1
ATOM 760 O O . GLU A 1 94 ? 6.085 4.025 -23.002 1.00 97.44 94 GLU A O 1
ATOM 765 N N . ILE A 1 95 ? 6.508 3.614 -20.835 1.00 95.94 95 ILE A N 1
ATOM 766 C CA . ILE A 1 95 ? 7.943 3.933 -20.905 1.00 95.94 95 ILE A CA 1
ATOM 767 C C . ILE A 1 95 ? 8.656 3.014 -21.899 1.00 95.94 95 ILE A C 1
ATOM 769 O O . ILE A 1 95 ? 9.458 3.476 -22.710 1.00 95.94 95 ILE A O 1
ATOM 773 N N . HIS A 1 96 ? 8.354 1.717 -21.858 1.00 96.31 96 HIS A N 1
ATOM 774 C CA . HIS A 1 96 ? 8.941 0.750 -22.776 1.00 96.31 96 HIS A CA 1
ATOM 775 C C . HIS A 1 96 ? 8.542 0.995 -24.234 1.00 96.31 96 HIS A C 1
ATOM 777 O O . HIS A 1 96 ? 9.384 0.932 -25.131 1.00 96.31 96 HIS A O 1
ATOM 783 N N . ALA A 1 97 ? 7.271 1.319 -24.480 1.00 96.19 97 ALA A N 1
ATOM 784 C CA . ALA A 1 97 ? 6.790 1.681 -25.808 1.00 96.19 97 ALA A CA 1
ATOM 785 C C . ALA A 1 97 ? 7.514 2.928 -26.344 1.00 96.19 97 ALA A C 1
ATOM 787 O O . ALA A 1 97 ? 8.033 2.895 -27.459 1.00 96.19 97 ALA A O 1
ATOM 788 N N . ALA A 1 98 ? 7.646 3.974 -25.523 1.00 95.00 98 ALA A N 1
ATOM 789 C CA . ALA A 1 98 ? 8.365 5.195 -25.888 1.00 95.00 98 ALA A CA 1
ATOM 790 C C . ALA A 1 98 ? 9.866 4.949 -26.143 1.00 95.00 98 ALA A C 1
ATOM 792 O O . ALA A 1 98 ? 10.454 5.526 -27.061 1.00 95.00 98 ALA A O 1
ATOM 793 N N . ALA A 1 99 ? 10.504 4.070 -25.361 1.00 92.94 99 ALA A N 1
ATOM 794 C CA . ALA A 1 99 ? 11.900 3.690 -25.572 1.00 92.94 99 ALA A CA 1
ATOM 795 C C . ALA A 1 99 ? 12.090 2.968 -26.919 1.00 92.94 99 ALA A C 1
ATOM 797 O O . ALA A 1 99 ? 13.016 3.293 -27.663 1.00 92.94 99 ALA A O 1
ATOM 798 N N . LYS A 1 100 ? 11.183 2.045 -27.270 1.00 94.06 100 LYS A N 1
ATOM 799 C CA . LYS A 1 100 ? 11.180 1.369 -28.577 1.00 94.06 100 LYS A CA 1
ATOM 800 C C . LYS A 1 100 ? 10.952 2.335 -29.736 1.00 94.06 100 LYS A C 1
ATOM 802 O O . LYS A 1 100 ? 11.649 2.243 -30.741 1.00 94.06 100 LYS A O 1
ATOM 807 N N . GLU A 1 101 ? 10.019 3.272 -29.591 1.00 93.00 101 GLU A N 1
ATOM 808 C CA . GLU A 1 101 ? 9.767 4.304 -30.601 1.00 93.00 101 GLU A CA 1
ATOM 809 C C . GLU A 1 101 ? 10.998 5.198 -30.813 1.00 93.00 101 GLU A C 1
ATOM 811 O O . GLU A 1 101 ? 11.366 5.489 -31.948 1.00 93.00 101 GLU A O 1
ATOM 816 N N . THR A 1 102 ? 11.701 5.557 -29.734 1.00 89.44 102 THR A N 1
ATOM 817 C CA . THR A 1 102 ? 12.946 6.339 -29.809 1.00 89.44 102 THR A CA 1
ATOM 818 C C . THR A 1 102 ? 14.025 5.612 -30.620 1.00 89.44 102 THR A C 1
ATOM 820 O O . THR A 1 102 ? 14.671 6.233 -31.464 1.00 89.44 102 THR A O 1
ATOM 823 N N . VAL A 1 103 ? 14.201 4.300 -30.404 1.00 87.44 103 VAL A N 1
ATOM 824 C CA . VAL A 1 103 ? 15.138 3.478 -31.193 1.00 87.44 103 VAL A CA 1
ATOM 825 C C . VAL A 1 103 ? 14.708 3.415 -32.657 1.00 87.44 103 VAL A C 1
ATOM 827 O O . VAL A 1 103 ? 15.519 3.692 -33.535 1.00 87.44 103 VAL A O 1
ATOM 830 N N . ALA A 1 104 ? 13.430 3.140 -32.928 1.00 88.81 104 ALA A N 1
ATOM 831 C CA . ALA A 1 104 ? 12.915 3.054 -34.293 1.00 88.81 104 ALA A CA 1
ATOM 832 C C . ALA A 1 104 ? 13.102 4.370 -35.075 1.00 88.81 104 ALA A C 1
ATOM 834 O O . ALA A 1 104 ? 13.515 4.358 -36.236 1.00 88.81 104 ALA A O 1
ATOM 835 N N . LEU A 1 105 ? 12.862 5.519 -34.434 1.00 87.69 105 LEU A N 1
ATOM 836 C CA . LEU A 1 105 ? 13.097 6.836 -35.033 1.00 87.69 105 LEU A CA 1
ATOM 837 C C . LEU A 1 105 ? 14.589 7.099 -35.288 1.00 87.69 105 LEU A C 1
ATOM 839 O O . LEU A 1 105 ? 14.938 7.682 -36.318 1.00 87.69 105 LEU A O 1
ATOM 843 N N . ALA A 1 106 ? 15.472 6.673 -34.380 1.00 83.06 106 ALA A N 1
ATOM 844 C CA . ALA A 1 106 ? 16.917 6.783 -34.569 1.00 83.06 106 ALA A CA 1
ATOM 845 C C . ALA A 1 106 ? 17.396 5.925 -35.757 1.00 83.06 106 ALA A C 1
ATOM 847 O O . ALA A 1 106 ? 18.125 6.420 -36.618 1.00 83.06 106 ALA A O 1
ATOM 848 N N . GLU A 1 107 ? 16.921 4.681 -35.861 1.00 82.75 107 GLU A N 1
ATOM 849 C CA . GLU A 1 107 ? 17.206 3.778 -36.983 1.00 82.75 107 GLU A CA 1
ATOM 850 C C . GLU A 1 107 ? 16.697 4.340 -38.318 1.00 82.75 107 GLU A C 1
ATOM 852 O O . GLU A 1 107 ? 17.421 4.333 -39.317 1.00 82.75 107 GLU A O 1
ATOM 857 N N . GLN A 1 108 ? 15.478 4.888 -38.349 1.00 85.31 108 GLN A N 1
ATOM 858 C CA . GLN A 1 108 ? 14.903 5.481 -39.558 1.00 85.31 108 GLN A CA 1
ATOM 859 C C . GLN A 1 108 ? 15.715 6.690 -40.047 1.00 85.31 108 GLN A C 1
ATOM 861 O O . GLN A 1 108 ? 15.982 6.817 -41.248 1.00 85.31 108 GLN A O 1
ATOM 866 N N . ARG A 1 109 ? 16.130 7.575 -39.132 1.00 80.94 109 ARG A N 1
ATOM 867 C CA . ARG A 1 109 ? 16.979 8.733 -39.459 1.00 80.94 109 ARG A CA 1
ATOM 868 C C . ARG A 1 109 ? 18.327 8.297 -40.025 1.00 80.94 109 ARG A C 1
ATOM 870 O O . ARG A 1 109 ? 18.759 8.843 -41.037 1.00 80.94 109 ARG A O 1
ATOM 877 N N . PHE A 1 110 ? 18.939 7.272 -39.436 1.00 75.31 110 PHE A N 1
ATOM 878 C CA . PHE A 1 110 ? 20.186 6.700 -39.936 1.00 75.31 110 PHE A CA 1
ATOM 879 C C . PHE A 1 110 ? 20.047 6.130 -41.353 1.00 75.31 110 PHE A C 1
ATOM 881 O O . PHE A 1 110 ? 20.873 6.406 -42.221 1.00 75.31 110 PHE A O 1
ATOM 888 N N . MET A 1 111 ? 18.974 5.381 -41.624 1.00 77.56 111 MET A N 1
ATOM 889 C CA . MET A 1 111 ? 18.728 4.824 -42.959 1.00 77.56 111 MET A CA 1
ATOM 890 C C . MET A 1 111 ? 18.457 5.906 -44.013 1.00 77.56 111 MET A C 1
ATOM 892 O O . MET A 1 111 ? 18.806 5.716 -45.177 1.00 77.56 111 MET A O 1
ATOM 896 N N . SER A 1 112 ? 17.879 7.041 -43.610 1.00 78.31 112 SER A N 1
ATOM 897 C CA . SER A 1 112 ? 17.560 8.163 -44.504 1.00 78.31 112 SER A CA 1
ATOM 898 C C . SER A 1 112 ? 18.791 9.023 -44.836 1.00 78.31 112 SER A C 1
ATOM 900 O O . SER A 1 112 ? 18.939 9.451 -45.977 1.00 78.31 112 SER A O 1
ATOM 902 N N . ASN A 1 113 ? 19.720 9.204 -43.888 1.00 68.25 113 ASN A N 1
ATOM 903 C CA . ASN A 1 113 ? 20.932 10.030 -44.042 1.00 68.25 113 ASN A CA 1
ATOM 904 C C . ASN A 1 113 ? 22.198 9.225 -44.393 1.00 68.25 113 ASN A C 1
ATOM 906 O O . ASN A 1 113 ? 23.326 9.694 -44.233 1.00 68.25 113 ASN A O 1
ATOM 910 N N . LYS A 1 114 ? 22.023 8.007 -44.914 1.00 62.53 114 LYS A N 1
ATOM 911 C CA . LYS A 1 114 ? 23.096 7.029 -45.157 1.00 62.53 114 LYS A CA 1
ATOM 912 C C . LYS A 1 114 ? 24.201 7.498 -46.123 1.00 62.53 114 LYS A C 1
ATOM 914 O O . LYS A 1 114 ? 25.269 6.899 -46.145 1.00 62.53 114 LYS A O 1
ATOM 919 N N . HIS A 1 115 ? 23.943 8.534 -46.928 1.00 59.19 115 HIS A N 1
ATOM 920 C CA . HIS A 1 115 ? 24.915 9.126 -47.861 1.00 59.19 115 HIS A CA 1
ATOM 921 C C . HIS A 1 115 ? 25.734 10.287 -47.264 1.00 59.19 115 HIS A C 1
ATOM 923 O O . HIS A 1 115 ? 26.756 10.644 -47.842 1.00 59.19 115 HIS A O 1
ATOM 929 N N . GLU A 1 116 ? 25.325 10.859 -46.126 1.00 60.53 116 GLU A N 1
ATOM 930 C CA . GLU A 1 116 ? 26.003 12.003 -45.490 1.00 60.53 116 GLU A CA 1
ATOM 931 C C . GLU A 1 116 ? 26.722 11.630 -44.186 1.00 60.53 116 GLU A C 1
ATOM 933 O O . GLU A 1 116 ? 27.672 12.304 -43.794 1.00 60.53 116 GLU A O 1
ATOM 938 N N . TRP A 1 117 ? 26.277 10.581 -43.489 1.00 62.06 117 TRP A N 1
ATOM 939 C CA . TRP A 1 117 ? 26.776 10.243 -42.154 1.00 62.06 117 TRP A CA 1
ATOM 940 C C . TRP A 1 117 ? 27.746 9.059 -42.208 1.00 62.06 117 TRP A C 1
ATOM 942 O O . TRP A 1 117 ? 27.372 7.951 -42.595 1.00 62.06 117 TRP A O 1
ATOM 952 N N . GLN A 1 118 ? 28.997 9.275 -41.790 1.00 60.53 118 GLN A N 1
ATOM 953 C CA . GLN A 1 118 ? 29.893 8.167 -41.459 1.00 60.53 118 GLN A CA 1
ATOM 954 C C . GLN A 1 118 ? 29.444 7.581 -40.121 1.00 60.53 118 GLN A C 1
ATOM 956 O O . GLN A 1 118 ? 29.143 8.328 -39.197 1.00 60.53 118 GLN A O 1
ATOM 961 N N . PHE A 1 119 ? 29.370 6.253 -40.028 1.00 65.06 119 PHE A N 1
ATOM 962 C CA . PHE A 1 119 ? 29.090 5.557 -38.774 1.00 65.06 119 PHE A CA 1
ATOM 963 C C . PHE A 1 119 ? 30.232 5.853 -37.793 1.00 65.06 119 PHE A C 1
ATOM 965 O O . PHE A 1 119 ? 31.290 5.228 -37.852 1.00 65.06 119 PHE A O 1
ATOM 972 N N . ASP A 1 120 ? 30.050 6.885 -36.977 1.00 78.56 120 ASP A N 1
ATOM 973 C CA . ASP A 1 120 ? 31.059 7.428 -36.083 1.00 78.56 120 ASP A CA 1
ATOM 974 C C . ASP A 1 120 ? 30.915 6.853 -34.666 1.00 78.56 120 ASP A C 1
ATOM 976 O O . ASP A 1 120 ? 29.959 6.150 -34.324 1.00 78.56 120 ASP A O 1
ATOM 980 N N . ASN A 1 121 ? 31.907 7.132 -33.822 1.00 78.50 121 ASN A N 1
ATOM 981 C CA . ASN A 1 121 ? 31.936 6.629 -32.450 1.00 78.50 121 ASN A CA 1
ATOM 982 C C . ASN A 1 121 ? 30.752 7.172 -31.616 1.00 78.50 121 ASN A C 1
ATOM 984 O O . ASN A 1 121 ? 30.181 6.455 -30.799 1.00 78.50 121 ASN A O 1
ATOM 988 N N . ALA A 1 122 ? 30.309 8.405 -31.891 1.00 79.50 122 ALA A N 1
ATOM 989 C CA . ALA A 1 122 ? 29.167 9.027 -31.222 1.00 79.50 122 ALA A CA 1
ATOM 990 C C . ALA A 1 122 ? 27.838 8.317 -31.537 1.00 79.50 122 ALA A C 1
ATOM 992 O O . ALA A 1 122 ? 26.991 8.147 -30.657 1.00 79.50 122 ALA A O 1
ATOM 993 N N . TRP A 1 123 ? 27.652 7.855 -32.775 1.00 75.75 123 TRP A N 1
ATOM 994 C CA . TRP A 1 123 ? 26.474 7.088 -33.164 1.00 75.75 123 TRP A CA 1
ATOM 995 C C . TRP A 1 123 ? 26.454 5.691 -32.536 1.00 75.75 123 TRP A C 1
ATOM 997 O O . TRP A 1 123 ? 25.407 5.225 -32.078 1.00 75.75 123 TRP A O 1
ATOM 1007 N N . GLN A 1 124 ? 27.613 5.034 -32.446 1.00 82.06 124 GLN A N 1
ATOM 1008 C CA . GLN A 1 124 ? 27.734 3.744 -31.765 1.00 82.06 124 GLN A CA 1
ATOM 1009 C C . GLN A 1 124 ? 27.415 3.862 -30.264 1.00 82.06 124 GLN A C 1
ATOM 1011 O O . GLN A 1 124 ? 26.694 3.024 -29.717 1.00 82.06 124 GLN A O 1
ATOM 1016 N N . GLU A 1 125 ? 27.880 4.925 -29.603 1.00 84.88 125 GLU A N 1
ATOM 1017 C CA . GLU A 1 125 ? 27.513 5.234 -28.216 1.00 84.88 125 GLU A CA 1
ATOM 1018 C C . GLU A 1 125 ? 26.011 5.515 -28.056 1.00 84.88 125 GLU A C 1
ATOM 1020 O O . GLU A 1 125 ? 25.385 4.989 -27.131 1.00 84.88 125 GLU A O 1
ATOM 1025 N N . MET A 1 126 ? 25.399 6.269 -28.979 1.00 84.75 126 ME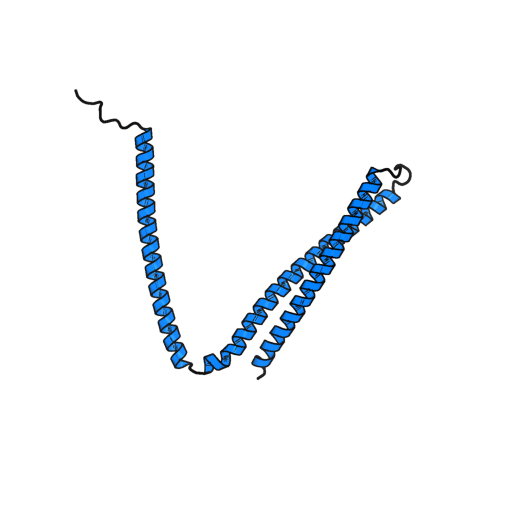T A N 1
ATOM 1026 C CA . MET A 1 126 ? 23.956 6.536 -28.973 1.00 84.75 126 MET A CA 1
ATOM 1027 C C . MET A 1 126 ? 23.133 5.244 -29.078 1.00 84.75 126 MET A C 1
ATOM 1029 O O . MET A 1 126 ? 22.186 5.054 -28.311 1.00 84.75 126 MET A O 1
ATOM 1033 N N . LEU A 1 127 ? 23.500 4.341 -29.994 1.00 83.06 127 LEU A N 1
ATOM 1034 C CA . LEU A 1 127 ? 22.815 3.060 -30.183 1.00 83.06 127 LEU A CA 1
ATOM 1035 C C . LEU A 1 127 ? 22.950 2.166 -28.944 1.00 83.06 127 LEU A C 1
ATOM 1037 O O . LEU A 1 127 ? 21.968 1.566 -28.499 1.00 83.06 127 LEU A O 1
ATOM 1041 N N . ASN A 1 128 ? 24.147 2.114 -28.356 1.00 88.06 128 ASN A N 1
ATOM 1042 C CA . ASN A 1 128 ? 24.393 1.377 -27.120 1.00 88.06 128 ASN A CA 1
ATOM 1043 C C . ASN A 1 128 ? 23.521 1.913 -25.978 1.00 88.06 128 ASN A C 1
ATOM 1045 O O . ASN A 1 128 ? 22.844 1.133 -25.308 1.00 88.06 128 ASN A O 1
ATOM 1049 N N . HIS A 1 129 ? 23.465 3.235 -25.792 1.00 89.69 129 HIS A N 1
ATOM 1050 C CA . HIS A 1 129 ? 22.627 3.852 -24.763 1.00 89.69 129 HIS A CA 1
ATOM 1051 C C . HIS A 1 129 ? 21.134 3.575 -24.987 1.00 89.69 129 HIS A C 1
ATOM 1053 O O . HIS A 1 129 ? 20.420 3.205 -24.053 1.00 89.69 129 HIS A O 1
ATOM 1059 N N . ALA A 1 130 ? 20.655 3.701 -26.226 1.00 87.75 130 ALA A N 1
ATOM 1060 C CA . ALA A 1 130 ? 19.261 3.437 -26.559 1.00 87.75 130 ALA A CA 1
ATOM 1061 C C . ALA A 1 130 ? 18.889 1.955 -26.345 1.00 87.75 130 ALA A C 1
ATOM 1063 O O . ALA A 1 130 ? 17.825 1.657 -25.802 1.00 87.75 130 ALA A O 1
ATOM 1064 N N . THR A 1 131 ? 19.799 1.033 -26.673 1.00 88.06 131 THR A N 1
ATOM 1065 C CA . THR A 1 131 ? 19.631 -0.411 -26.444 1.00 88.06 131 THR A CA 1
ATOM 1066 C C . THR A 1 131 ? 19.571 -0.743 -24.953 1.00 88.06 131 THR A C 1
ATOM 1068 O O . THR A 1 131 ? 18.665 -1.459 -24.523 1.00 88.06 131 THR A O 1
ATOM 1071 N N . ILE A 1 132 ? 20.482 -0.183 -24.146 1.00 92.50 132 ILE A N 1
ATOM 1072 C CA . ILE A 1 132 ? 20.475 -0.345 -22.682 1.00 92.50 132 ILE A CA 1
ATOM 1073 C C . ILE A 1 132 ? 19.149 0.162 -22.108 1.00 92.50 132 ILE A C 1
ATOM 1075 O O . ILE A 1 132 ? 18.501 -0.546 -21.343 1.00 92.50 132 ILE A O 1
ATOM 1079 N N . LYS A 1 133 ? 18.688 1.338 -22.542 1.00 93.44 133 LYS A N 1
ATOM 1080 C CA . LYS A 1 133 ? 17.439 1.940 -22.063 1.00 93.44 133 LYS A CA 1
ATOM 1081 C C . LYS A 1 133 ? 16.199 1.107 -22.408 1.00 93.44 133 LYS A C 1
ATOM 1083 O O . LYS A 1 133 ? 15.304 0.978 -21.575 1.00 93.44 133 LYS A O 1
ATOM 1088 N N . VAL A 1 134 ? 16.137 0.515 -23.604 1.00 94.69 134 VAL A N 1
ATOM 1089 C CA . VAL A 1 134 ? 15.051 -0.413 -23.978 1.00 94.69 134 VAL A CA 1
ATOM 1090 C C . VAL A 1 134 ? 15.111 -1.693 -23.145 1.00 94.69 134 VAL A C 1
ATOM 1092 O O . VAL A 1 134 ? 14.073 -2.185 -22.705 1.00 94.69 134 VAL A O 1
ATOM 1095 N N . MET A 1 135 ? 16.308 -2.224 -22.893 1.00 94.75 135 MET A N 1
ATOM 1096 C CA . MET A 1 135 ? 16.488 -3.413 -22.059 1.00 94.75 135 MET A CA 1
ATOM 1097 C C . MET A 1 135 ? 16.066 -3.157 -20.603 1.00 94.75 135 MET A C 1
ATOM 1099 O O . MET A 1 135 ? 15.354 -3.971 -20.016 1.00 94.75 135 MET A O 1
ATOM 1103 N N . GLU A 1 136 ? 16.450 -2.015 -20.029 1.00 95.75 136 GLU A N 1
ATOM 1104 C CA . GLU A 1 136 ? 16.030 -1.593 -18.689 1.00 95.75 136 GLU A CA 1
ATOM 1105 C C . GLU A 1 136 ? 14.509 -1.422 -18.601 1.00 95.75 136 GLU A C 1
ATOM 1107 O O . GLU A 1 136 ? 13.890 -1.908 -17.650 1.00 95.75 136 GLU A O 1
ATOM 1112 N N . ALA A 1 137 ? 13.895 -0.788 -19.605 1.00 95.69 137 ALA A N 1
ATOM 1113 C CA . ALA A 1 137 ? 12.449 -0.605 -19.662 1.00 95.69 137 ALA A CA 1
ATOM 1114 C C . ALA A 1 137 ? 11.692 -1.941 -19.797 1.00 95.69 137 ALA A C 1
ATOM 1116 O O . ALA A 1 137 ? 10.686 -2.142 -19.113 1.00 95.69 137 ALA A O 1
ATOM 1117 N N . GLU A 1 138 ? 12.190 -2.889 -20.601 1.00 96.38 138 GLU A N 1
ATOM 1118 C CA . GLU A 1 138 ? 11.620 -4.242 -20.695 1.00 96.38 138 GLU A CA 1
ATOM 1119 C C . GLU A 1 138 ? 11.734 -4.983 -19.357 1.00 96.38 138 GLU A C 1
ATOM 1121 O O . GLU A 1 138 ? 10.770 -5.607 -18.914 1.00 96.38 138 GLU A O 1
ATOM 1126 N N . ASN A 1 139 ? 12.874 -4.882 -18.667 1.00 97.00 139 ASN A N 1
ATOM 1127 C CA . ASN A 1 139 ? 13.052 -5.522 -17.365 1.00 97.00 139 ASN A CA 1
ATOM 1128 C C . ASN A 1 139 ? 12.094 -4.942 -16.308 1.00 97.00 139 ASN A C 1
ATOM 1130 O O . ASN A 1 139 ? 11.437 -5.691 -15.584 1.00 97.00 139 ASN A O 1
ATOM 1134 N N . GLN A 1 140 ? 11.946 -3.613 -16.256 1.00 96.00 140 GLN A N 1
ATOM 1135 C CA . GLN A 1 140 ? 10.990 -2.948 -15.360 1.00 96.00 140 GLN A CA 1
ATOM 1136 C C . GLN A 1 140 ? 9.541 -3.336 -15.672 1.00 96.00 140 GLN A C 1
ATOM 1138 O O . GLN A 1 140 ? 8.750 -3.586 -14.757 1.00 96.00 140 GLN A O 1
ATOM 1143 N N . LYS A 1 141 ? 9.181 -3.432 -16.956 1.00 97.19 141 LYS A N 1
ATOM 1144 C CA . LYS A 1 141 ? 7.873 -3.926 -17.399 1.00 97.19 141 LYS A CA 1
ATOM 1145 C C . LYS A 1 141 ? 7.646 -5.377 -16.967 1.00 97.19 141 LYS A C 1
ATOM 1147 O O . LYS A 1 141 ? 6.572 -5.697 -16.464 1.00 97.19 141 LYS A O 1
ATOM 1152 N N . ALA A 1 142 ? 8.630 -6.255 -17.146 1.00 97.50 142 ALA A N 1
ATOM 1153 C CA . ALA A 1 142 ? 8.514 -7.659 -16.767 1.00 97.50 142 ALA A CA 1
ATOM 1154 C C . ALA A 1 142 ? 8.316 -7.818 -15.252 1.00 97.50 142 ALA A C 1
ATOM 1156 O O . ALA A 1 142 ? 7.424 -8.552 -14.821 1.00 97.50 142 ALA A O 1
ATOM 1157 N N . GLU A 1 143 ? 9.097 -7.099 -14.446 1.00 97.25 143 GLU A N 1
ATOM 1158 C CA . GLU A 1 143 ? 9.012 -7.176 -12.988 1.00 97.25 143 GLU A CA 1
ATOM 1159 C C . GLU A 1 143 ? 7.695 -6.600 -12.454 1.00 97.25 143 GLU A C 1
ATOM 1161 O O . GLU A 1 143 ? 6.989 -7.256 -11.686 1.00 97.25 143 GLU A O 1
ATOM 1166 N N . SER A 1 144 ? 7.294 -5.420 -12.935 1.00 96.62 144 SER A N 1
ATOM 1167 C CA . SER A 1 144 ? 5.997 -4.833 -12.574 1.00 96.62 144 SER A CA 1
ATOM 1168 C C . SER A 1 144 ? 4.815 -5.696 -13.031 1.00 96.62 144 SER A C 1
ATOM 1170 O O . SER A 1 144 ? 3.815 -5.787 -12.319 1.00 96.62 144 SER A O 1
ATOM 1172 N N . GLY A 1 145 ? 4.939 -6.397 -14.163 1.00 97.50 145 GLY A N 1
ATOM 1173 C CA . GLY A 1 145 ? 3.944 -7.357 -14.637 1.00 97.50 145 GLY A CA 1
ATOM 1174 C C . GLY A 1 145 ? 3.800 -8.571 -13.718 1.00 97.50 145 GLY A C 1
ATOM 1175 O O . GLY A 1 145 ? 2.678 -8.964 -13.391 1.00 97.50 145 GLY A O 1
ATOM 1176 N N . ARG A 1 146 ? 4.918 -9.139 -13.243 1.00 97.88 146 ARG A N 1
ATOM 1177 C CA . ARG A 1 146 ? 4.903 -10.241 -12.263 1.00 97.88 146 ARG A CA 1
ATOM 1178 C C . ARG A 1 146 ? 4.268 -9.813 -10.947 1.00 97.88 146 ARG A C 1
ATOM 1180 O O . ARG A 1 146 ? 3.423 -10.538 -10.419 1.00 97.88 146 ARG A O 1
ATOM 1187 N N . GLU A 1 147 ? 4.639 -8.643 -10.434 1.00 97.31 147 GLU A N 1
ATOM 1188 C CA . GLU A 1 147 ? 4.085 -8.134 -9.179 1.00 97.31 147 GLU A CA 1
ATOM 1189 C C . GLU A 1 147 ? 2.585 -7.843 -9.315 1.00 97.31 147 GLU A C 1
ATOM 1191 O O . GLU A 1 147 ? 1.805 -8.272 -8.465 1.00 97.31 147 GLU A O 1
ATOM 1196 N N . HIS A 1 148 ? 2.145 -7.213 -10.410 1.00 97.75 148 HIS A N 1
ATOM 1197 C CA . HIS A 1 148 ? 0.719 -7.022 -10.686 1.00 97.75 148 HIS A CA 1
ATOM 1198 C C . HIS A 1 148 ? -0.036 -8.357 -10.725 1.00 97.75 148 HIS A C 1
ATOM 1200 O O . HIS A 1 148 ? -1.053 -8.498 -10.047 1.00 97.75 148 HIS A O 1
ATOM 1206 N N . GLN A 1 149 ? 0.487 -9.365 -11.430 1.00 97.81 149 GLN A N 1
ATOM 1207 C CA . GLN A 1 149 ? -0.144 -10.684 -11.505 1.00 97.81 149 GLN A CA 1
ATOM 1208 C C . GLN A 1 149 ? -0.263 -11.347 -10.126 1.00 97.81 149 GLN A C 1
ATOM 1210 O O . GLN A 1 149 ? -1.311 -11.894 -9.774 1.00 97.81 149 GLN A O 1
ATOM 1215 N N . LYS A 1 150 ? 0.795 -11.271 -9.316 1.00 97.94 150 LYS A N 1
ATOM 1216 C CA . LYS A 1 150 ? 0.792 -11.775 -7.941 1.00 97.94 150 LYS A CA 1
ATOM 1217 C C . LYS A 1 150 ? -0.266 -11.060 -7.098 1.00 97.94 150 LYS A C 1
ATOM 1219 O O . LYS A 1 150 ? -1.051 -11.719 -6.416 1.00 97.94 150 LYS A O 1
ATOM 1224 N N . ARG A 1 151 ? -0.354 -9.729 -7.167 1.00 97.06 151 ARG A N 1
ATOM 1225 C CA . ARG A 1 151 ? -1.377 -8.960 -6.435 1.00 97.06 151 ARG A CA 1
ATOM 1226 C C . ARG A 1 151 ? -2.791 -9.280 -6.910 1.00 97.06 151 ARG A C 1
ATOM 1228 O O . ARG A 1 151 ? -3.667 -9.451 -6.067 1.00 97.06 151 ARG A O 1
ATOM 1235 N N . ALA A 1 152 ? -2.995 -9.466 -8.211 1.00 97.12 152 ALA A N 1
ATOM 1236 C CA . ALA A 1 152 ? -4.274 -9.884 -8.775 1.00 97.12 152 ALA A CA 1
ATOM 1237 C C . ALA A 1 152 ? -4.704 -11.265 -8.255 1.00 97.12 152 ALA A C 1
ATOM 1239 O O . ALA A 1 152 ? -5.858 -11.448 -7.874 1.00 97.12 152 ALA A O 1
ATOM 1240 N N . THR A 1 153 ? -3.778 -12.227 -8.151 1.00 97.81 153 THR A N 1
ATOM 1241 C CA . THR A 1 153 ? -4.097 -13.550 -7.579 1.00 97.81 153 THR A CA 1
ATOM 1242 C C . THR A 1 153 ? -4.503 -13.472 -6.106 1.00 97.81 153 THR A C 1
ATOM 1244 O O . THR A 1 153 ? -5.451 -14.140 -5.699 1.00 97.81 153 THR A O 1
ATOM 1247 N N . LEU A 1 154 ? -3.844 -12.613 -5.319 1.00 96.88 154 LEU A N 1
ATOM 1248 C CA . LEU A 1 154 ? -4.183 -12.392 -3.911 1.00 96.88 154 LEU A CA 1
ATOM 1249 C C . LEU A 1 154 ? -5.539 -11.699 -3.756 1.00 96.88 154 LEU A C 1
ATOM 1251 O O . LEU A 1 154 ? -6.324 -12.084 -2.893 1.00 96.88 154 LEU A O 1
ATOM 1255 N N . PHE A 1 155 ? -5.822 -10.708 -4.602 1.00 97.44 155 PHE A N 1
ATOM 1256 C CA . PHE A 1 155 ? -7.116 -10.038 -4.636 1.00 97.44 155 PHE A CA 1
ATOM 1257 C C . PHE A 1 155 ? -8.244 -11.017 -4.978 1.00 97.44 155 PHE A C 1
ATOM 1259 O O . PHE A 1 155 ? -9.206 -11.110 -4.222 1.00 97.44 155 PHE A O 1
ATOM 1266 N N . ASN A 1 156 ? -8.085 -11.826 -6.029 1.00 96.62 156 ASN A N 1
ATOM 1267 C CA . ASN A 1 156 ? -9.079 -12.833 -6.410 1.00 96.62 156 ASN A CA 1
ATOM 1268 C C . ASN A 1 156 ? -9.336 -13.852 -5.289 1.00 96.62 156 ASN A C 1
ATOM 1270 O O . ASN A 1 156 ? -10.484 -14.198 -5.020 1.00 96.62 156 ASN A O 1
ATOM 1274 N N . ALA A 1 157 ? -8.286 -14.313 -4.602 1.00 96.50 157 ALA A N 1
ATOM 1275 C CA . ALA A 1 157 ? -8.433 -15.216 -3.462 1.00 96.50 157 ALA A CA 1
ATOM 1276 C C . ALA A 1 157 ? -9.169 -14.553 -2.281 1.00 96.50 157 ALA A C 1
ATOM 1278 O O . ALA A 1 157 ? -9.998 -15.188 -1.626 1.00 96.50 157 ALA A O 1
ATOM 1279 N N . ALA A 1 158 ? -8.895 -13.274 -2.010 1.00 95.31 158 ALA A N 1
ATOM 1280 C CA . ALA A 1 158 ? -9.584 -12.523 -0.965 1.00 95.31 158 ALA A CA 1
ATOM 1281 C C . ALA A 1 158 ? -11.071 -12.298 -1.300 1.00 95.31 158 ALA A C 1
ATOM 1283 O O . ALA A 1 158 ? -11.921 -12.513 -0.439 1.00 95.31 158 ALA A O 1
ATOM 1284 N N . GLU A 1 159 ? -11.395 -11.964 -2.550 1.00 94.69 159 GLU A N 1
ATOM 1285 C CA . GLU A 1 159 ? -12.777 -11.830 -3.038 1.00 94.69 159 GLU A CA 1
ATOM 1286 C C . GLU A 1 159 ? -13.553 -13.149 -2.949 1.00 94.69 159 GLU A C 1
ATOM 1288 O O . GLU A 1 159 ? -14.697 -13.173 -2.495 1.00 94.69 159 GLU A O 1
ATOM 1293 N N . GLN A 1 160 ? -12.924 -14.274 -3.305 1.00 95.06 160 GLN A N 1
ATOM 1294 C CA . GLN A 1 160 ? -13.532 -15.596 -3.131 1.00 95.06 160 GLN A CA 1
ATOM 1295 C C . GLN A 1 160 ? -13.856 -15.875 -1.662 1.00 95.06 160 GLN A C 1
ATOM 1297 O O . GLN A 1 160 ? -14.927 -16.395 -1.353 1.00 95.06 160 GLN A O 1
ATOM 1302 N N . LYS A 1 161 ? -12.964 -15.487 -0.742 1.00 93.56 161 LYS A N 1
ATOM 1303 C CA . LYS A 1 161 ? -13.198 -15.634 0.697 1.00 93.56 161 LYS A CA 1
ATOM 1304 C C . LYS A 1 161 ? -14.384 -14.796 1.173 1.00 93.56 161 LYS A C 1
ATOM 1306 O O . LYS A 1 161 ? -15.165 -15.288 1.981 1.00 93.56 161 LYS A O 1
ATOM 1311 N N . VAL A 1 162 ? -14.549 -13.575 0.663 1.00 93.88 162 VAL A N 1
ATOM 1312 C CA . VAL A 1 162 ? -15.742 -12.752 0.927 1.00 93.88 162 VAL A CA 1
ATOM 1313 C C . VAL A 1 162 ? -16.996 -13.444 0.396 1.00 93.88 162 VAL A C 1
ATOM 1315 O O . VAL A 1 162 ? -17.958 -13.596 1.145 1.00 93.88 162 VAL A O 1
ATOM 1318 N N . CYS A 1 163 ? -16.957 -13.938 -0.846 1.00 90.69 163 CYS A N 1
ATOM 1319 C CA . CYS A 1 163 ? -18.081 -14.641 -1.465 1.00 90.69 163 CYS A CA 1
ATOM 1320 C C . CYS A 1 163 ? -18.522 -15.865 -0.649 1.00 90.69 163 CYS A C 1
ATOM 1322 O O . CYS A 1 163 ? -19.717 -16.100 -0.485 1.00 90.69 163 CYS A O 1
ATOM 1324 N N . MET A 1 164 ? -17.585 -16.631 -0.079 1.00 90.75 164 MET A N 1
ATOM 1325 C CA . MET A 1 164 ? -17.951 -17.766 0.777 1.00 90.75 164 MET A CA 1
ATOM 1326 C C . MET A 1 164 ? -18.853 -17.340 1.941 1.00 90.75 164 MET A C 1
ATOM 1328 O O . MET A 1 164 ? -19.804 -18.044 2.256 1.00 90.75 164 MET A O 1
ATOM 1332 N N . PHE A 1 165 ? -18.608 -16.177 2.544 1.00 87.44 165 PHE A N 1
ATOM 1333 C CA . PHE A 1 165 ? -19.426 -15.668 3.646 1.00 87.44 165 PHE A CA 1
ATOM 1334 C C . PHE A 1 165 ? -20.734 -15.002 3.198 1.00 87.44 165 PHE A C 1
ATOM 1336 O O . PHE A 1 165 ? -21.644 -14.890 4.011 1.00 87.44 165 PHE A O 1
ATOM 1343 N N . THR A 1 166 ? -20.855 -14.555 1.943 1.00 78.56 166 THR A N 1
ATOM 1344 C CA . THR A 1 166 ? -22.112 -13.980 1.423 1.00 78.56 166 THR A CA 1
ATOM 1345 C C . THR A 1 166 ? -23.113 -15.037 0.971 1.00 78.56 166 THR A C 1
ATOM 1347 O O . THR A 1 166 ? -24.306 -14.752 0.921 1.00 78.56 166 THR A O 1
ATOM 1350 N N . PHE A 1 167 ? -22.635 -16.230 0.605 1.00 68.69 167 PHE A N 1
ATOM 1351 C CA . PHE A 1 167 ? -23.461 -17.338 0.112 1.00 68.69 167 PHE A CA 1
ATOM 1352 C C . PHE A 1 167 ? -23.647 -18.480 1.132 1.00 68.69 167 PHE A C 1
ATOM 1354 O O . PHE A 1 167 ? -24.228 -19.505 0.774 1.00 68.69 167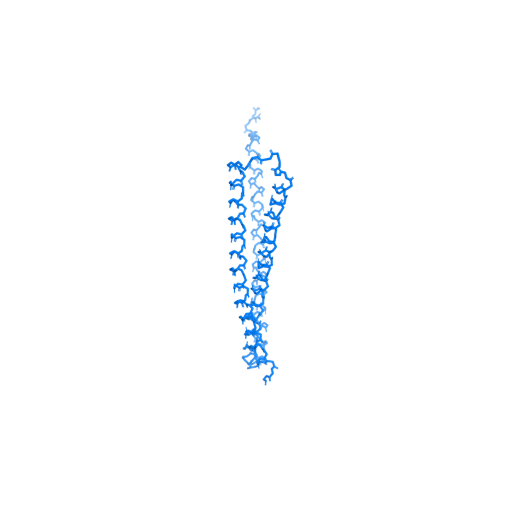 PHE A O 1
ATOM 1361 N N . SER A 1 168 ? -23.164 -18.315 2.372 1.00 56.03 168 SER A N 1
ATOM 1362 C CA . SER A 1 168 ? -23.384 -19.234 3.508 1.00 56.03 168 SER A CA 1
ATOM 1363 C C . SER A 1 168 ? -24.539 -18.766 4.385 1.00 56.03 168 SER A C 1
ATOM 1365 O O . SER A 1 168 ? -25.304 -19.636 4.855 1.00 56.03 168 SER A O 1
#

Foldseek 3Di:
DPPDPPDDDVVVVVVVVVVVVVVVVVVVVVVVVVVVVVVVVVCVVVVVVVVVVVCVVCPCVCVVCVQLVVLVVQLVVLVVQLVVLVVQLVVLVVQLVVLVVVLVVLVVVCVVCVPPDDCDPVVVVVNVVSVVSNVVSVVSNVVSVVSSVVSVVSSVVSVVSSVVSVVD

Secondary structure (DSSP, 8-state):
---SS----HHHHHHHHHHHHHHHHHHHHHHHHHHHHHHHHHHHHHHHHHHHHHHHHHTHHHHHHHHHHHHHHHHHHHHHHHHHHHHHHHHHHHHHHHHHHHHHHHHHHHHHSTTT----HHHHHHHHHHHHHHHHHHHHHHHHHHHHHHHHHHHHHHHHHHHHHH--